Protein AF-A0A918ZI41-F1 (afdb_monomer_lite)

Secondary structure (DSSP, 8-state):
-----------TTT-HHHHHHHHHHHHHHTT--TTS-HHHHHHHHHHTTPPPPSSHHHHHHHHHHHH--EETTSS--HHHHHHHHHHHHHHT--EEEE-TTS-EEEE---PPP---

Structure (mmCIF, N/CA/C/O backbone):
data_AF-A0A918ZI41-F1
#
_entry.id   AF-A0A918ZI41-F1
#
loop_
_atom_site.group_PDB
_atom_site.id
_atom_site.type_symbol
_atom_site.label_atom_id
_atom_site.label_alt_id
_atom_site.label_comp_id
_atom_site.label_asym_id
_atom_site.label_entity_id
_atom_site.label_seq_id
_atom_site.pdbx_PDB_ins_code
_atom_site.Cartn_x
_atom_site.Cartn_y
_atom_site.Cartn_z
_atom_site.occupancy
_atom_site.B_iso_or_equiv
_atom_site.auth_seq_id
_atom_site.auth_comp_id
_atom_site.auth_asym_id
_atom_site.auth_atom_id
_atom_site.pdbx_PDB_model_num
ATOM 1 N N . MET A 1 1 ? -18.044 -27.556 15.383 1.00 38.78 1 MET A N 1
ATOM 2 C CA . MET A 1 1 ? -18.059 -26.187 15.931 1.00 38.78 1 MET A CA 1
ATOM 3 C C . MET A 1 1 ? -17.266 -25.381 14.933 1.00 38.78 1 MET A C 1
ATOM 5 O O . MET A 1 1 ? -16.044 -25.384 14.986 1.00 38.78 1 MET A O 1
ATOM 9 N N . ASP A 1 2 ? -17.962 -24.876 13.923 1.00 38.66 2 ASP A N 1
ATOM 10 C CA . ASP A 1 2 ? -17.358 -24.083 12.863 1.00 38.66 2 ASP A CA 1
ATOM 11 C C . ASP A 1 2 ? -16.976 -22.738 13.470 1.00 38.66 2 ASP A C 1
ATOM 13 O O . ASP A 1 2 ? -17.831 -21.986 13.939 1.00 38.66 2 ASP A O 1
ATOM 17 N N . VAL A 1 3 ? -15.673 -22.490 13.566 1.00 44.72 3 VAL A N 1
ATOM 18 C CA . VAL A 1 3 ? -15.158 -21.165 13.888 1.00 44.72 3 VAL A CA 1
ATOM 19 C C . VAL A 1 3 ? -15.372 -20.362 12.616 1.00 44.72 3 VAL A C 1
ATOM 21 O O . VAL A 1 3 ? -14.567 -20.433 11.692 1.00 44.72 3 VAL A O 1
ATOM 24 N N . GLU A 1 4 ? -16.518 -19.690 12.522 1.00 41.25 4 GLU A N 1
ATOM 25 C CA . GLU A 1 4 ? -16.710 -18.650 11.522 1.00 41.25 4 GLU A CA 1
ATOM 26 C C . GLU A 1 4 ? -15.571 -17.648 11.715 1.00 41.25 4 GLU A C 1
ATOM 28 O O . GLU A 1 4 ? -15.480 -16.975 12.745 1.00 41.25 4 GLU A O 1
ATOM 33 N N . ASP A 1 5 ? -14.658 -17.627 10.747 1.00 39.75 5 ASP A N 1
ATOM 34 C CA . ASP A 1 5 ? -13.550 -16.689 10.654 1.00 39.75 5 ASP A CA 1
ATOM 35 C C . ASP A 1 5 ? -14.163 -15.302 10.428 1.00 39.75 5 ASP A C 1
ATOM 37 O O . ASP A 1 5 ? -14.397 -14.860 9.301 1.00 39.75 5 ASP A O 1
ATOM 41 N N . LEU A 1 6 ? -14.589 -14.664 11.524 1.00 39.12 6 LEU A N 1
ATOM 42 C CA . LEU A 1 6 ? -15.144 -13.320 11.492 1.00 39.12 6 LEU A CA 1
ATOM 43 C C . LEU A 1 6 ? -14.100 -12.431 10.811 1.00 39.12 6 LEU A C 1
ATOM 45 O O . LEU A 1 6 ? -12.954 -12.421 11.267 1.00 39.12 6 LEU A O 1
ATOM 49 N N . PRO A 1 7 ? -14.462 -11.668 9.761 1.00 47.78 7 PRO A N 1
ATOM 50 C CA . PRO A 1 7 ? -13.500 -10.865 9.026 1.00 47.78 7 PRO A CA 1
ATOM 51 C C . PRO A 1 7 ? -12.787 -9.951 10.016 1.00 47.78 7 PRO A C 1
ATOM 53 O O . PRO A 1 7 ? -13.409 -9.079 10.635 1.00 47.78 7 PRO A O 1
ATOM 56 N N . VAL A 1 8 ? -11.489 -10.205 10.211 1.00 53.78 8 VAL A N 1
ATOM 57 C CA . VAL A 1 8 ? -10.637 -9.443 11.120 1.00 53.78 8 VAL A CA 1
ATOM 58 C C . VAL A 1 8 ? -10.830 -7.976 10.771 1.00 53.78 8 VAL A C 1
ATOM 60 O O . VAL A 1 8 ? -10.484 -7.543 9.674 1.00 53.78 8 VAL A O 1
ATOM 63 N N . LYS A 1 9 ? -11.430 -7.201 11.681 1.00 64.81 9 LYS A N 1
ATOM 64 C CA . LYS A 1 9 ? -11.612 -5.763 11.477 1.00 64.81 9 LYS A CA 1
ATOM 65 C C . LYS A 1 9 ? -10.232 -5.121 11.429 1.00 64.81 9 LYS A C 1
ATOM 67 O O . LYS A 1 9 ? -9.616 -4.865 12.463 1.00 64.81 9 LYS A O 1
ATOM 72 N N . ILE A 1 10 ? -9.742 -4.890 10.216 1.00 75.50 10 ILE A N 1
ATOM 73 C CA . ILE A 1 10 ? -8.450 -4.265 9.983 1.00 75.50 10 ILE A CA 1
ATOM 74 C C . ILE A 1 10 ? -8.551 -2.811 10.460 1.00 75.50 10 ILE A C 1
ATOM 76 O O . ILE A 1 10 ? -9.392 -2.040 10.002 1.00 75.50 10 ILE A O 1
ATOM 80 N N . SER A 1 11 ? -7.726 -2.463 11.444 1.00 79.50 11 SER A N 1
ATOM 81 C CA . SER A 1 11 ? -7.733 -1.168 12.127 1.00 79.50 11 SER A CA 1
ATOM 82 C C . SER A 1 11 ? -6.396 -0.478 11.906 1.00 79.50 11 SER A C 1
A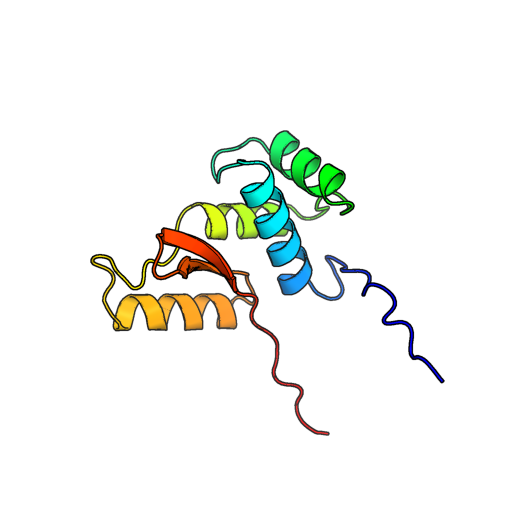TOM 84 O O . SER A 1 11 ? -5.354 -1.063 12.197 1.00 79.50 11 SER A O 1
ATOM 86 N N . GLU A 1 12 ? -6.437 0.779 11.462 1.00 84.81 12 GLU A N 1
ATOM 87 C CA . GLU A 1 12 ? -5.259 1.628 11.243 1.00 84.81 12 GLU A CA 1
ATOM 88 C C . GLU A 1 12 ? -4.367 1.737 12.490 1.00 84.81 12 GLU A C 1
ATOM 90 O O . GLU A 1 12 ? -3.146 1.737 12.381 1.00 84.81 12 GLU A O 1
ATOM 95 N N . ARG A 1 13 ? -4.959 1.770 13.693 1.00 83.38 13 ARG A N 1
ATOM 96 C CA . ARG A 1 13 ? -4.203 1.876 14.954 1.00 83.38 13 ARG A CA 1
ATOM 97 C C . ARG A 1 13 ? -3.684 0.541 15.466 1.00 83.38 13 ARG A C 1
ATOM 99 O O . ARG A 1 13 ? -2.602 0.486 16.034 1.00 83.38 13 ARG A O 1
ATOM 106 N N . SER A 1 14 ? -4.484 -0.513 15.330 1.00 80.81 14 SER A N 1
ATOM 107 C CA . SER A 1 14 ? -4.166 -1.817 15.924 1.00 80.81 14 SER A CA 1
ATOM 108 C C . SER A 1 14 ? -3.247 -2.641 15.028 1.00 80.81 14 SER A C 1
ATOM 110 O O . SER A 1 14 ? -2.452 -3.421 15.531 1.00 80.81 14 SER A O 1
ATOM 112 N N . ASN A 1 15 ? -3.364 -2.476 13.708 1.00 82.31 15 ASN A N 1
ATOM 113 C CA . ASN A 1 15 ? -2.617 -3.229 12.707 1.00 82.31 15 ASN A CA 1
ATOM 114 C C . ASN A 1 15 ? -2.271 -2.324 11.504 1.00 82.31 15 ASN A C 1
ATOM 116 O O . ASN A 1 15 ? -2.805 -2.543 10.411 1.00 82.31 15 ASN A O 1
ATOM 120 N N . PRO A 1 16 ? -1.399 -1.309 11.676 1.00 87.88 16 PRO A N 1
ATOM 121 C CA . PRO A 1 16 ? -1.130 -0.297 10.651 1.00 87.88 16 PRO A CA 1
ATOM 122 C C . PRO A 1 16 ? -0.644 -0.901 9.329 1.00 87.88 16 PRO A C 1
ATOM 124 O O . PRO A 1 16 ? -1.212 -0.590 8.290 1.00 87.88 16 PRO A O 1
ATOM 127 N N . ALA A 1 17 ? 0.307 -1.840 9.362 1.00 89.25 17 ALA A N 1
ATOM 128 C CA . ALA A 1 17 ? 0.837 -2.483 8.155 1.00 89.25 17 ALA A CA 1
ATOM 129 C C . ALA A 1 17 ? -0.242 -3.254 7.369 1.00 89.25 17 ALA A C 1
ATOM 131 O O . ALA A 1 17 ? -0.335 -3.139 6.149 1.00 89.25 17 ALA A O 1
ATOM 132 N N . ARG A 1 18 ? -1.105 -4.012 8.066 1.00 90.75 18 ARG A N 1
ATOM 133 C CA . ARG A 1 18 ? -2.229 -4.738 7.438 1.00 90.75 18 ARG A CA 1
ATOM 134 C C . ARG A 1 18 ? -3.263 -3.782 6.861 1.00 90.75 18 ARG A C 1
ATOM 136 O O . ARG A 1 18 ? -3.778 -4.031 5.777 1.00 90.75 18 ARG A O 1
ATOM 143 N N . TYR A 1 19 ? -3.558 -2.700 7.575 1.00 92.94 19 TYR A N 1
ATOM 144 C CA . TYR A 1 19 ? -4.469 -1.666 7.097 1.00 92.94 19 TYR A CA 1
ATOM 145 C C . TYR A 1 19 ? -3.931 -0.979 5.842 1.00 92.94 19 TYR A C 1
ATOM 147 O O . TYR A 1 19 ? -4.634 -0.907 4.838 1.00 92.94 19 TYR A O 1
ATOM 155 N N . GLN A 1 20 ? -2.666 -0.567 5.857 1.00 94.75 20 GLN A N 1
ATOM 156 C CA . GLN A 1 20 ? -1.993 0.023 4.703 1.00 94.75 20 GLN A CA 1
ATOM 157 C C . GLN A 1 20 ? -1.945 -0.953 3.519 1.00 94.75 20 GLN A C 1
ATOM 159 O O . GLN A 1 20 ? -2.281 -0.564 2.408 1.00 94.75 20 GLN A O 1
ATOM 164 N N . GLY A 1 21 ? -1.632 -2.234 3.735 1.00 94.50 21 GLY A N 1
ATOM 165 C CA . GLY A 1 21 ? -1.665 -3.243 2.668 1.00 94.50 21 GLY A CA 1
ATOM 166 C C . GLY A 1 21 ? -3.058 -3.454 2.062 1.00 94.50 21 GLY A C 1
ATOM 167 O O . GLY A 1 21 ? -3.192 -3.621 0.848 1.00 94.50 21 GLY A O 1
ATOM 168 N N . ALA A 1 22 ? -4.113 -3.388 2.880 1.00 95.06 22 ALA A N 1
ATOM 169 C CA . ALA A 1 22 ? -5.489 -3.432 2.392 1.00 95.06 22 ALA A CA 1
ATOM 170 C C . ALA A 1 22 ? -5.835 -2.189 1.550 1.00 95.06 22 ALA A C 1
ATOM 172 O O . ALA A 1 22 ? -6.480 -2.320 0.511 1.00 95.06 22 ALA A O 1
ATOM 173 N N . LEU A 1 23 ? -5.353 -1.003 1.942 1.00 95.94 23 LEU A N 1
ATOM 174 C CA . LEU A 1 23 ? -5.493 0.225 1.152 1.00 95.94 23 LEU A CA 1
ATOM 175 C C . LEU A 1 23 ? -4.745 0.146 -0.186 1.00 95.94 23 LEU A C 1
ATOM 177 O O . LEU A 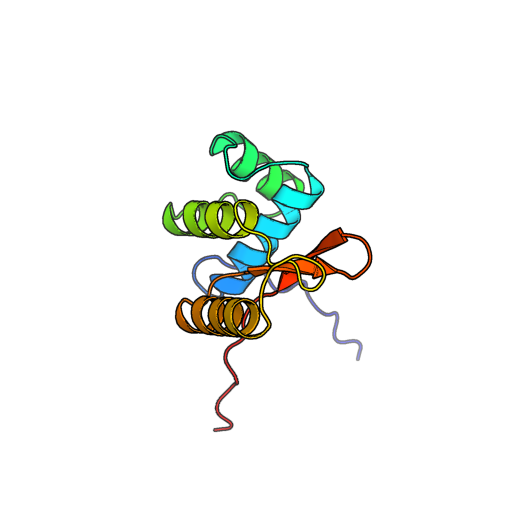1 23 ? -5.324 0.489 -1.212 1.00 95.94 23 LEU A O 1
ATOM 181 N N . VAL A 1 24 ? -3.505 -0.355 -0.199 1.00 96.81 24 VAL A N 1
ATOM 182 C CA . VAL A 1 24 ? -2.741 -0.589 -1.441 1.00 96.81 24 VAL A CA 1
ATOM 183 C C . VAL A 1 24 ? -3.507 -1.543 -2.360 1.00 96.81 24 VAL A C 1
ATOM 185 O O . VAL A 1 24 ? -3.684 -1.263 -3.542 1.00 96.81 24 VAL A O 1
ATOM 188 N N . SER A 1 25 ? -4.034 -2.641 -1.812 1.00 96.19 25 SER A N 1
ATOM 189 C CA . SER A 1 25 ? -4.823 -3.615 -2.580 1.00 96.19 25 SER A CA 1
ATOM 190 C C . SER A 1 25 ? -6.087 -2.988 -3.180 1.00 96.19 25 SER A C 1
ATOM 192 O O . SER A 1 25 ? -6.426 -3.257 -4.335 1.00 96.19 25 SER A O 1
ATOM 194 N N . ALA A 1 26 ? -6.774 -2.131 -2.418 1.00 96.38 26 ALA A N 1
ATOM 195 C CA . ALA A 1 26 ? -7.955 -1.404 -2.876 1.00 96.38 26 ALA A CA 1
ATOM 196 C C . ALA A 1 26 ? -7.622 -0.401 -3.994 1.00 96.38 26 ALA A C 1
ATOM 198 O O . ALA A 1 26 ? -8.343 -0.340 -4.993 1.00 96.38 26 ALA A O 1
ATOM 199 N N . ALA A 1 27 ? -6.520 0.342 -3.849 1.00 96.56 27 ALA A N 1
ATOM 200 C CA . ALA A 1 27 ? -6.039 1.288 -4.851 1.00 96.56 27 ALA A CA 1
ATOM 201 C C . ALA A 1 27 ? -5.694 0.577 -6.168 1.00 96.56 27 ALA A C 1
ATOM 203 O O . ALA A 1 27 ? -6.253 0.922 -7.208 1.00 96.56 27 ALA A O 1
ATOM 204 N N . LEU A 1 28 ? -4.888 -0.492 -6.110 1.00 95.31 28 LEU A N 1
ATOM 205 C CA . LEU A 1 28 ? -4.532 -1.307 -7.278 1.00 95.31 28 LEU A CA 1
ATOM 206 C C . LEU A 1 28 ? -5.768 -1.883 -7.979 1.00 95.31 28 LEU A C 1
ATOM 208 O O . LEU A 1 28 ? -5.882 -1.805 -9.200 1.00 95.31 28 LEU A O 1
ATOM 212 N N . SER A 1 29 ? -6.724 -2.414 -7.211 1.00 94.31 29 SER A N 1
ATOM 213 C CA . SER A 1 29 ? -7.967 -2.979 -7.760 1.00 94.31 29 SER A CA 1
ATOM 214 C C . SER A 1 29 ? -8.852 -1.929 -8.438 1.00 94.31 29 SER A C 1
ATOM 216 O O . SER A 1 29 ? -9.644 -2.267 -9.315 1.00 94.31 29 SER A O 1
ATOM 218 N N . SER A 1 30 ? -8.714 -0.663 -8.040 1.00 94.06 30 SER A N 1
ATOM 219 C CA . SER A 1 30 ? -9.465 0.472 -8.585 1.00 94.06 30 SER A CA 1
ATOM 220 C C . SER A 1 30 ? -8.692 1.236 -9.669 1.00 94.06 30 SER A C 1
ATOM 222 O O . SER A 1 30 ? -9.204 2.223 -10.190 1.00 94.06 30 SER A O 1
ATOM 224 N N . GLY A 1 31 ? -7.470 0.807 -10.010 1.00 94.19 31 GLY A N 1
ATOM 225 C CA . GLY A 1 31 ? -6.602 1.497 -10.969 1.00 94.19 31 GLY A CA 1
ATOM 226 C C . GLY A 1 31 ? -6.053 2.840 -10.471 1.00 94.19 31 GLY A C 1
ATOM 227 O O . GLY A 1 31 ? -5.680 3.680 -11.285 1.00 94.19 31 GLY A O 1
ATOM 228 N N . VAL A 1 32 ? -6.025 3.060 -9.155 1.00 94.94 32 VAL A N 1
ATOM 229 C CA . VAL A 1 32 ? -5.532 4.298 -8.536 1.00 94.94 32 VAL A CA 1
ATOM 230 C C . VAL A 1 32 ? -4.014 4.219 -8.361 1.00 94.94 32 VAL A C 1
ATOM 232 O O . VAL A 1 32 ? -3.508 3.300 -7.716 1.00 94.94 32 VAL A O 1
ATOM 235 N N . GLY A 1 33 ? -3.300 5.183 -8.950 1.00 92.88 33 GLY A N 1
ATOM 236 C CA . GLY A 1 33 ? -1.839 5.301 -8.902 1.00 92.88 33 GLY A CA 1
ATOM 237 C C . GLY A 1 33 ? -1.306 6.078 -7.692 1.00 92.88 33 GLY A C 1
ATOM 238 O O . GLY A 1 33 ? -2.064 6.582 -6.863 1.00 92.88 33 GLY A O 1
ATOM 239 N N . HIS A 1 34 ? 0.022 6.182 -7.592 1.00 93.62 34 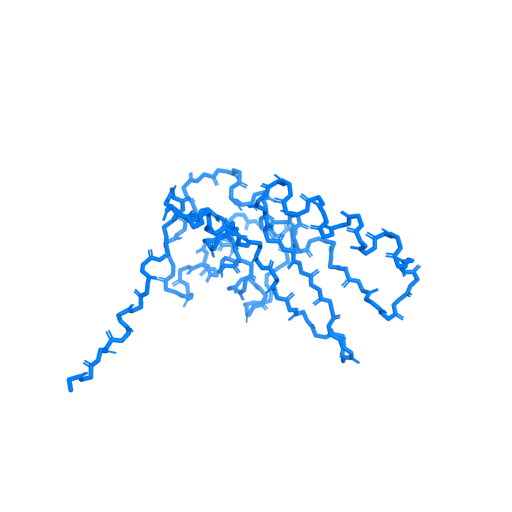HIS A N 1
ATOM 240 C CA . HIS A 1 34 ? 0.721 6.862 -6.491 1.00 93.62 34 HIS A CA 1
ATOM 241 C C . HIS A 1 34 ? 0.542 8.392 -6.493 1.00 93.62 34 HIS A C 1
ATOM 243 O O . HIS A 1 34 ? 0.549 9.023 -5.437 1.00 93.62 34 HIS A O 1
ATOM 249 N N . ASP A 1 35 ? 0.353 8.987 -7.668 1.00 95.25 35 ASP A N 1
ATOM 250 C CA . ASP A 1 35 ? 0.159 10.420 -7.903 1.00 95.25 35 ASP A CA 1
ATOM 251 C C . ASP A 1 35 ? -1.302 10.869 -7.737 1.00 95.25 35 ASP A C 1
ATOM 253 O O . ASP A 1 35 ? -1.613 12.060 -7.819 1.00 95.25 35 ASP A O 1
ATOM 257 N N . ALA A 1 36 ? -2.204 9.924 -7.462 1.00 93.62 36 ALA A N 1
ATOM 258 C CA . ALA A 1 36 ? -3.616 10.203 -7.297 1.00 93.62 36 ALA A CA 1
ATOM 259 C C . ALA A 1 36 ? -3.892 11.131 -6.093 1.00 93.62 36 ALA A C 1
ATOM 261 O O . ALA A 1 36 ? -3.228 11.043 -5.045 1.00 93.62 36 ALA A O 1
ATOM 262 N N . PRO A 1 37 ? -4.904 12.010 -6.198 1.00 95.56 37 PRO A N 1
ATOM 263 C CA . PRO A 1 37 ? -5.339 12.841 -5.085 1.00 95.56 37 PRO A CA 1
ATOM 264 C C . PRO A 1 37 ? -5.865 11.985 -3.924 1.00 95.56 37 PRO A C 1
ATOM 266 O O . PRO A 1 37 ? -6.378 10.884 -4.116 1.00 95.56 37 PRO A O 1
ATOM 269 N N . ASP A 1 38 ? -5.799 12.520 -2.699 1.00 95.81 38 ASP A N 1
ATOM 270 C CA . ASP A 1 38 ? -6.276 11.820 -1.491 1.00 95.81 38 ASP A CA 1
ATOM 271 C C . ASP A 1 38 ? -7.734 11.341 -1.617 1.00 95.81 38 ASP A C 1
ATOM 273 O O . ASP A 1 38 ? -8.077 10.279 -1.106 1.00 95.81 38 ASP A O 1
ATOM 277 N N . ALA A 1 39 ? -8.577 12.094 -2.332 1.00 96.50 39 ALA A N 1
ATOM 278 C CA . ALA A 1 39 ? -9.976 11.744 -2.557 1.00 96.50 39 ALA A CA 1
ATOM 279 C C . ALA A 1 39 ? -10.147 10.414 -3.312 1.00 96.50 39 ALA A C 1
ATOM 281 O O . ALA A 1 39 ? -11.054 9.649 -2.986 1.00 96.50 39 ALA A O 1
ATOM 282 N N . ASP A 1 40 ? -9.266 10.108 -4.267 1.00 96.88 40 ASP A N 1
ATOM 283 C CA . ASP A 1 40 ? -9.343 8.872 -5.052 1.00 96.88 40 ASP A CA 1
ATOM 284 C C . ASP A 1 40 ? -8.877 7.669 -4.224 1.00 96.88 40 ASP A C 1
ATOM 286 O O . ASP A 1 40 ? -9.496 6.604 -4.264 1.00 96.88 40 ASP A O 1
ATOM 290 N N . LEU A 1 41 ? -7.844 7.856 -3.395 1.00 94.56 41 LEU A N 1
ATOM 291 C CA . LEU A 1 41 ? -7.402 6.849 -2.425 1.00 94.56 41 LEU A CA 1
ATOM 292 C C . LEU A 1 41 ? -8.498 6.553 -1.387 1.00 94.56 41 LEU A C 1
ATOM 294 O O . LEU A 1 41 ? -8.774 5.390 -1.080 1.00 94.56 41 LEU A O 1
ATOM 298 N N . ASP A 1 42 ? -9.164 7.591 -0.880 1.00 96.50 42 ASP A N 1
ATOM 299 C CA . ASP A 1 42 ? -10.257 7.467 0.088 1.00 96.50 42 ASP A CA 1
ATOM 300 C C . ASP A 1 42 ? -11.500 6.802 -0.537 1.00 96.50 42 ASP A C 1
ATOM 302 O O . ASP A 1 42 ? -12.174 5.984 0.106 1.00 96.50 42 ASP A O 1
ATOM 306 N N . GLN A 1 43 ? -11.789 7.101 -1.806 1.00 97.25 43 GLN A N 1
ATOM 307 C CA . GLN A 1 43 ? -12.867 6.466 -2.561 1.00 97.25 43 GLN A CA 1
ATOM 308 C C . GLN A 1 43 ? -12.571 4.987 -2.842 1.00 97.25 43 GLN A C 1
ATOM 310 O O . GLN A 1 43 ? -13.462 4.147 -2.670 1.00 97.25 43 GLN A O 1
ATOM 315 N N . ALA A 1 44 ? -11.338 4.639 -3.219 1.00 96.31 44 ALA A N 1
ATOM 316 C CA . ALA A 1 44 ? -10.915 3.250 -3.395 1.00 96.31 44 ALA A CA 1
ATOM 317 C C . ALA A 1 44 ? -11.050 2.459 -2.084 1.00 96.31 44 ALA A C 1
ATOM 319 O O . ALA A 1 44 ? -11.635 1.373 -2.071 1.00 96.31 44 ALA A O 1
ATOM 320 N N . ALA A 1 45 ? -10.608 3.039 -0.961 1.00 94.25 45 ALA A N 1
ATOM 321 C CA . ALA A 1 45 ? -10.767 2.446 0.365 1.00 94.25 45 ALA A CA 1
ATOM 322 C C . ALA A 1 45 ? -12.242 2.173 0.696 1.00 94.25 45 ALA A C 1
ATOM 324 O O . ALA A 1 45 ? -12.604 1.055 1.067 1.00 94.25 45 ALA A O 1
ATOM 325 N N . THR A 1 46 ? -13.104 3.174 0.499 1.00 95.94 46 THR A N 1
ATOM 326 C CA . THR A 1 46 ? -14.545 3.067 0.770 1.00 95.94 46 THR A CA 1
ATOM 327 C C . THR A 1 46 ? -15.207 2.001 -0.104 1.00 95.94 46 THR A C 1
ATOM 329 O O . THR A 1 46 ? -16.006 1.206 0.388 1.00 95.94 46 THR A O 1
ATOM 332 N N . THR A 1 47 ? -14.842 1.939 -1.386 1.00 94.75 47 THR A N 1
ATOM 333 C CA . THR A 1 47 ? -15.360 0.943 -2.341 1.00 94.75 47 THR A CA 1
ATOM 334 C C . THR A 1 47 ? -14.969 -0.481 -1.938 1.00 94.75 47 THR A C 1
ATOM 336 O O . THR A 1 47 ? -15.769 -1.403 -2.076 1.00 94.75 47 THR A O 1
ATOM 339 N N . ALA A 1 48 ? -13.780 -0.653 -1.356 1.00 91.25 48 ALA A N 1
ATOM 340 C CA . ALA A 1 48 ? -13.316 -1.918 -0.791 1.00 91.25 48 ALA A CA 1
ATOM 341 C C . ALA A 1 48 ? -13.891 -2.233 0.610 1.00 91.25 48 ALA A C 1
ATOM 343 O O . ALA A 1 48 ? -13.493 -3.215 1.235 1.00 91.25 48 ALA A O 1
ATOM 344 N N . GLY A 1 49 ? -14.812 -1.412 1.131 1.00 92.44 49 GLY A N 1
ATOM 345 C CA . GLY A 1 49 ? -15.422 -1.602 2.451 1.00 92.44 49 GLY A CA 1
ATOM 346 C C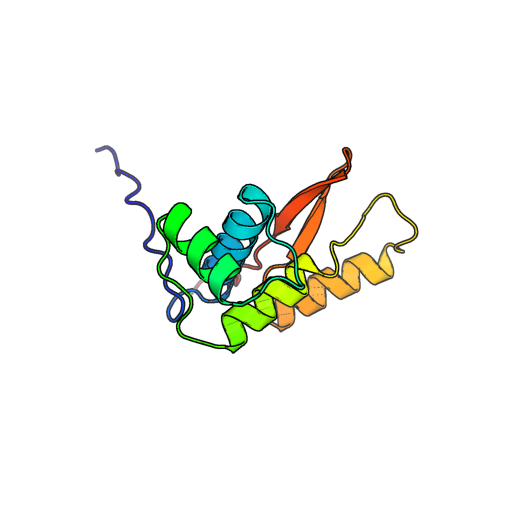 . GLY A 1 49 ? -14.526 -1.200 3.628 1.00 92.44 49 GLY A C 1
ATOM 347 O O . GLY A 1 49 ? -14.838 -1.516 4.779 1.00 92.44 49 GLY A O 1
ATOM 348 N N . LEU A 1 50 ? -13.422 -0.498 3.366 1.00 92.19 50 LEU A N 1
ATOM 349 C CA . LEU A 1 50 ? -12.551 0.075 4.387 1.00 92.19 50 LEU A CA 1
ATOM 350 C C . LEU A 1 50 ? -13.029 1.481 4.755 1.00 92.19 50 LEU A C 1
ATOM 352 O O . LEU A 1 50 ? -13.685 2.177 3.983 1.00 92.19 50 LEU A O 1
ATOM 356 N N . ARG A 1 51 ? -12.662 1.936 5.952 1.00 93.38 51 ARG A N 1
ATOM 357 C CA . ARG A 1 51 ? -12.760 3.365 6.270 1.00 93.38 51 ARG A CA 1
ATOM 358 C C . ARG A 1 51 ? -11.609 4.100 5.586 1.00 93.38 51 ARG A C 1
ATOM 360 O O . ARG A 1 51 ? -10.516 3.532 5.567 1.00 93.38 51 ARG A O 1
ATOM 367 N N . PRO A 1 52 ? -11.811 5.336 5.105 1.00 93.62 52 PRO A N 1
ATOM 368 C CA . PRO A 1 52 ? -10.711 6.190 4.683 1.00 93.62 52 PRO A CA 1
ATOM 369 C C . PRO A 1 52 ? -9.658 6.358 5.792 1.00 93.62 52 PRO A C 1
ATOM 371 O O . PRO A 1 52 ? -10.036 6.430 6.970 1.00 93.62 52 PRO A O 1
ATOM 374 N N . PRO A 1 53 ? -8.361 6.422 5.446 1.00 91.56 53 PRO A N 1
ATOM 375 C CA . PRO A 1 53 ? -7.285 6.609 6.415 1.00 91.56 53 PRO A CA 1
ATOM 376 C C . PRO A 1 53 ? -7.452 7.914 7.194 1.00 91.56 53 PRO A C 1
ATOM 378 O O . PRO A 1 53 ? -7.663 8.988 6.624 1.00 91.56 53 PRO A O 1
ATOM 381 N N . ALA A 1 54 ? -7.327 7.848 8.518 1.00 92.19 54 ALA A N 1
ATOM 382 C CA . ALA A 1 54 ? -7.363 9.040 9.357 1.00 92.19 54 ALA A CA 1
ATOM 383 C C . ALA A 1 54 ? -5.986 9.715 9.436 1.00 92.19 54 ALA A C 1
ATOM 385 O O . ALA A 1 54 ? -5.908 10.920 9.673 1.00 92.19 54 ALA A O 1
ATOM 386 N N . LEU A 1 55 ? -4.900 8.957 9.243 1.00 91.00 55 LEU A N 1
ATOM 387 C CA . LEU A 1 55 ? -3.531 9.455 9.350 1.00 91.00 55 LEU A CA 1
ATOM 388 C C . LEU A 1 55 ? -2.934 9.735 7.966 1.00 91.00 55 LEU A C 1
ATOM 390 O O . LEU A 1 55 ? -2.980 8.892 7.071 1.00 91.00 55 LEU A O 1
ATOM 394 N N . ALA A 1 56 ? -2.292 10.897 7.811 1.00 91.75 56 ALA A N 1
ATOM 395 C CA . ALA A 1 56 ? -1.556 11.244 6.591 1.00 91.75 56 ALA A CA 1
ATOM 396 C C . ALA A 1 56 ? -0.443 10.225 6.280 1.00 91.75 56 ALA A C 1
ATOM 398 O O . ALA A 1 56 ? -0.292 9.813 5.134 1.00 91.75 56 ALA A O 1
ATOM 399 N N . ALA A 1 57 ? 0.244 9.732 7.317 1.00 90.94 57 ALA A N 1
ATOM 400 C CA . ALA A 1 57 ? 1.292 8.718 7.193 1.00 90.94 57 ALA A CA 1
ATOM 401 C C . ALA A 1 57 ? 0.808 7.412 6.533 1.00 90.94 57 ALA A C 1
ATOM 403 O O . ALA A 1 57 ? 1.582 6.742 5.857 1.00 90.94 57 ALA A O 1
ATOM 404 N N . SER A 1 58 ? -0.469 7.043 6.695 1.00 92.56 58 SER A N 1
ATOM 405 C CA . SER A 1 58 ? -1.030 5.864 6.025 1.00 92.56 58 SER A CA 1
ATOM 406 C C . SER A 1 58 ? -1.188 6.093 4.526 1.00 92.56 58 SER A C 1
ATOM 408 O O . SER A 1 58 ? -0.873 5.198 3.748 1.00 92.56 58 SER A O 1
ATOM 410 N N . ARG A 1 59 ? -1.626 7.290 4.108 1.00 93.88 59 ARG A N 1
ATOM 411 C CA . ARG A 1 59 ? -1.703 7.649 2.682 1.00 93.88 59 ARG A CA 1
ATOM 412 C C . ARG A 1 59 ? -0.315 7.700 2.057 1.00 93.88 59 ARG A C 1
ATOM 414 O O . ARG A 1 59 ? -0.122 7.182 0.967 1.00 93.88 59 ARG A O 1
ATOM 421 N N . GLU A 1 60 ? 0.651 8.276 2.764 1.00 93.00 60 GLU A N 1
ATOM 422 C CA . GLU A 1 60 ? 2.044 8.351 2.317 1.00 93.00 60 GLU A CA 1
ATOM 423 C C . GLU A 1 60 ? 2.662 6.956 2.134 1.00 93.00 60 GLU A C 1
ATOM 425 O O . GLU A 1 60 ? 3.238 6.680 1.087 1.00 93.00 60 GLU A O 1
ATOM 430 N N . ALA A 1 61 ? 2.448 6.037 3.083 1.00 91.31 61 ALA A N 1
ATOM 431 C CA . ALA A 1 61 ? 2.894 4.648 2.952 1.00 91.31 61 ALA A CA 1
ATOM 432 C C . ALA A 1 61 ? 2.238 3.921 1.761 1.00 91.31 61 ALA A C 1
ATOM 434 O O . ALA A 1 61 ? 2.896 3.138 1.083 1.00 91.31 61 ALA A O 1
ATOM 435 N N . VAL A 1 62 ? 0.954 4.188 1.488 1.00 93.81 62 VAL A N 1
ATOM 436 C CA . VAL A 1 62 ? 0.256 3.638 0.313 1.00 93.81 62 VAL A CA 1
ATOM 437 C C . VAL A 1 62 ? 0.862 4.179 -0.979 1.00 93.81 62 VAL A C 1
ATOM 439 O O . VAL A 1 62 ? 1.150 3.394 -1.876 1.00 93.81 62 VAL A O 1
ATOM 442 N N . ARG A 1 63 ? 1.100 5.493 -1.070 1.00 95.12 63 ARG A N 1
ATOM 443 C CA . ARG A 1 63 ? 1.728 6.109 -2.248 1.00 95.12 63 ARG A CA 1
ATOM 444 C C . ARG A 1 63 ? 3.114 5.552 -2.511 1.00 95.12 63 ARG A C 1
ATOM 446 O O . ARG A 1 63 ? 3.375 5.131 -3.627 1.00 95.12 63 ARG A O 1
ATOM 453 N N . TYR A 1 64 ? 3.945 5.481 -1.476 1.00 92.06 64 TYR A N 1
ATOM 454 C CA . TYR A 1 64 ? 5.290 4.924 -1.573 1.00 92.06 64 TYR A CA 1
ATOM 455 C C . TYR A 1 64 ? 5.271 3.496 -2.138 1.00 92.06 64 TYR A C 1
ATOM 457 O O . TYR A 1 64 ? 5.996 3.181 -3.076 1.00 92.06 64 TYR A O 1
ATOM 465 N N . ALA A 1 65 ? 4.375 2.646 -1.625 1.00 92.31 65 ALA A N 1
ATOM 466 C CA . ALA A 1 65 ? 4.236 1.275 -2.107 1.00 92.31 65 ALA A CA 1
ATOM 467 C C . ALA A 1 65 ? 3.722 1.189 -3.561 1.00 92.31 65 ALA A C 1
ATOM 469 O O . ALA A 1 65 ? 4.057 0.240 -4.264 1.00 92.31 65 ALA A O 1
ATOM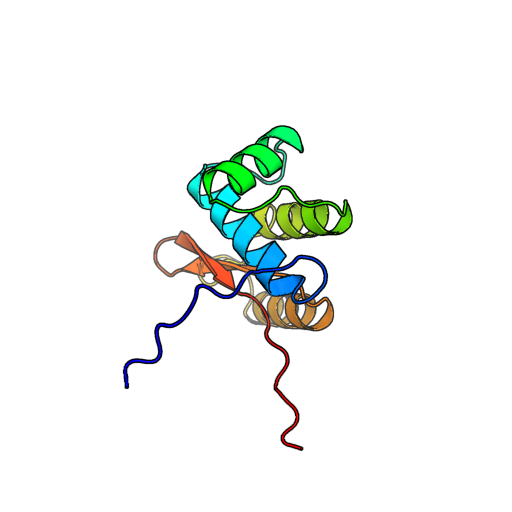 470 N N . LEU A 1 66 ? 2.906 2.148 -4.013 1.00 93.38 66 LEU A N 1
ATOM 471 C CA . LEU A 1 66 ? 2.393 2.215 -5.388 1.00 93.38 66 LEU A CA 1
ATOM 472 C C . LEU A 1 66 ? 3.402 2.808 -6.385 1.00 93.38 66 LEU A C 1
ATOM 474 O O . LEU A 1 66 ? 3.325 2.494 -7.570 1.00 93.38 66 LEU A O 1
ATOM 478 N N . GLU A 1 67 ? 4.288 3.695 -5.932 1.00 92.56 67 GLU A N 1
ATOM 479 C CA . GLU A 1 67 ? 5.257 4.406 -6.775 1.00 92.56 67 GLU A CA 1
ATOM 480 C C . GLU A 1 67 ? 6.361 3.472 -7.273 1.00 92.56 67 GLU A C 1
ATOM 482 O O . GLU A 1 67 ? 6.703 3.493 -8.454 1.00 92.56 67 GLU A O 1
ATOM 487 N N . CYS A 1 68 ? 6.870 2.615 -6.386 1.00 80.50 68 CYS A N 1
ATOM 488 C CA . CYS A 1 68 ? 8.044 1.785 -6.643 1.00 80.50 68 CYS A CA 1
ATOM 489 C C . CYS A 1 68 ? 7.741 0.296 -6.410 1.00 80.50 68 CYS A C 1
ATOM 491 O O . CYS A 1 68 ? 8.146 -0.258 -5.383 1.00 80.50 68 CYS A O 1
ATOM 493 N N . PRO A 1 69 ? 7.019 -0.379 -7.324 1.00 82.81 69 PRO A N 1
ATOM 494 C CA . PRO A 1 69 ? 6.891 -1.826 -7.253 1.00 82.81 69 PRO A CA 1
ATOM 495 C C . PRO A 1 69 ? 8.254 -2.488 -7.507 1.00 82.81 69 PRO A C 1
ATOM 497 O O . PRO A 1 69 ? 8.941 -2.138 -8.462 1.00 82.81 69 PRO A O 1
ATOM 500 N N . VAL A 1 70 ? 8.627 -3.461 -6.673 1.00 84.19 70 VAL A N 1
ATOM 501 C CA . VAL A 1 70 ? 9.862 -4.248 -6.834 1.00 84.19 70 VAL A CA 1
ATOM 502 C C . VAL A 1 70 ? 9.663 -5.283 -7.937 1.00 84.19 70 VAL A C 1
ATOM 504 O O . VAL A 1 70 ? 8.719 -6.081 -7.867 1.00 84.19 70 VAL A O 1
ATOM 507 N N . ASP A 1 71 ? 10.549 -5.303 -8.933 1.00 82.00 71 ASP A N 1
ATOM 508 C CA . ASP A 1 71 ? 10.470 -6.223 -10.067 1.00 82.00 71 ASP A CA 1
ATOM 509 C C . ASP A 1 71 ? 11.591 -7.268 -10.021 1.00 82.00 71 ASP A C 1
ATOM 511 O O . ASP A 1 71 ? 12.744 -7.012 -10.344 1.00 82.00 71 ASP A O 1
ATOM 515 N N . PHE A 1 72 ? 11.230 -8.508 -9.695 1.00 69.75 72 PHE A N 1
ATOM 516 C CA . PHE A 1 72 ? 12.176 -9.625 -9.615 1.00 69.75 72 PHE A CA 1
ATOM 517 C C . PHE A 1 72 ? 12.644 -10.133 -10.990 1.00 69.75 72 PHE A C 1
ATOM 519 O O . PHE A 1 72 ? 13.488 -11.029 -11.052 1.00 69.75 72 PHE A O 1
ATOM 526 N N . MET A 1 73 ? 12.063 -9.627 -12.082 1.00 72.56 73 MET A N 1
ATOM 527 C CA . MET A 1 73 ? 12.385 -10.004 -13.462 1.00 72.56 73 MET A CA 1
ATOM 528 C C . MET A 1 73 ? 13.125 -8.902 -14.231 1.00 72.56 73 MET A C 1
ATOM 530 O O . MET A 1 73 ? 13.552 -9.148 -15.362 1.00 72.56 73 MET A O 1
ATOM 534 N N . GLY A 1 74 ? 13.235 -7.707 -13.650 1.00 70.19 74 GLY A N 1
ATOM 535 C CA . GLY A 1 74 ? 13.832 -6.530 -14.269 1.00 70.19 74 GLY A CA 1
ATOM 536 C C . GLY A 1 74 ? 15.328 -6.386 -13.997 1.00 70.19 74 GLY A C 1
ATOM 537 O O . GLY A 1 74 ? 16.032 -7.346 -13.687 1.00 70.19 74 GLY A O 1
ATOM 538 N N . ASP A 1 75 ? 15.804 -5.148 -14.114 1.00 68.94 75 ASP A N 1
ATOM 539 C CA . ASP A 1 75 ? 17.196 -4.774 -13.841 1.00 68.94 75 ASP A CA 1
ATOM 540 C C . ASP A 1 75 ? 17.514 -4.692 -12.332 1.00 68.94 75 ASP A C 1
ATOM 542 O O . ASP A 1 75 ? 18.668 -4.449 -11.968 1.00 68.94 75 ASP A O 1
ATOM 546 N N . ASP A 1 76 ? 16.521 -4.900 -11.455 1.00 68.94 76 ASP A N 1
ATOM 547 C CA . ASP A 1 76 ? 16.723 -4.911 -10.006 1.00 68.94 76 ASP A CA 1
ATOM 548 C C . ASP A 1 76 ? 17.670 -6.053 -9.629 1.00 68.94 76 ASP A C 1
ATOM 550 O O . ASP A 1 76 ? 17.430 -7.235 -9.907 1.00 68.94 76 ASP A O 1
ATOM 554 N N . SER A 1 77 ? 18.773 -5.718 -8.963 1.00 76.19 77 SER A N 1
ATOM 555 C CA . SER A 1 77 ? 19.672 -6.754 -8.481 1.00 76.19 77 SER A CA 1
ATOM 556 C C . SER A 1 77 ? 19.038 -7.487 -7.297 1.00 76.19 77 SER A C 1
ATOM 558 O O . SER A 1 77 ? 18.265 -6.929 -6.516 1.00 76.19 77 SER A O 1
ATOM 560 N N . ASN A 1 78 ? 19.445 -8.740 -7.073 1.00 78.69 78 ASN A N 1
ATOM 561 C CA . ASN A 1 78 ? 19.045 -9.487 -5.873 1.00 78.69 78 ASN A CA 1
ATOM 562 C C . ASN A 1 78 ? 19.348 -8.726 -4.562 1.00 78.69 78 ASN A C 1
ATOM 564 O O . ASN A 1 78 ? 18.716 -8.998 -3.542 1.00 78.69 78 ASN A O 1
ATOM 568 N N . GLN A 1 79 ? 20.324 -7.809 -4.570 1.00 81.56 79 GLN A N 1
ATOM 569 C CA . GLN A 1 79 ? 20.658 -6.972 -3.416 1.00 81.56 79 GLN A CA 1
ATOM 570 C C . GLN A 1 79 ? 19.630 -5.856 -3.209 1.00 81.56 79 GLN A C 1
ATOM 572 O O . GLN A 1 79 ? 19.209 -5.653 -2.073 1.00 81.56 79 GLN A O 1
ATOM 577 N N . ASP A 1 80 ? 19.180 -5.199 -4.279 1.00 81.75 80 ASP A N 1
ATOM 578 C CA . ASP A 1 80 ? 18.170 -4.131 -4.220 1.00 81.75 80 ASP A CA 1
ATOM 579 C C . ASP A 1 80 ? 16.829 -4.681 -3.729 1.00 81.75 80 ASP A C 1
ATOM 581 O O . ASP A 1 80 ? 16.192 -4.123 -2.836 1.00 81.75 80 ASP A O 1
ATOM 585 N N . ILE A 1 81 ? 16.463 -5.860 -4.231 1.00 80.31 81 ILE A N 1
ATOM 586 C CA . ILE A 1 81 ? 15.281 -6.607 -3.802 1.00 80.31 81 ILE A CA 1
ATOM 587 C C . ILE A 1 81 ? 15.353 -6.941 -2.307 1.00 80.31 81 ILE A C 1
ATOM 589 O O . ILE A 1 81 ? 14.396 -6.717 -1.563 1.00 80.31 81 ILE A O 1
ATOM 593 N N . ALA A 1 82 ? 16.483 -7.491 -1.848 1.00 84.62 82 ALA A N 1
ATOM 594 C CA . ALA A 1 82 ? 16.663 -7.827 -0.439 1.00 84.62 82 ALA A CA 1
ATOM 595 C C . ALA A 1 82 ? 16.577 -6.573 0.440 1.00 84.62 82 ALA A C 1
ATOM 597 O O . ALA A 1 82 ? 15.892 -6.594 1.462 1.00 84.62 82 ALA A O 1
ATOM 598 N N . GLN A 1 83 ? 17.221 -5.483 0.022 1.00 87.69 83 GLN A N 1
ATOM 599 C CA . GLN A 1 83 ? 17.195 -4.206 0.726 1.00 87.69 83 GLN A CA 1
ATOM 600 C C . GLN A 1 83 ? 15.764 -3.665 0.845 1.00 87.69 83 GLN A C 1
ATOM 602 O O . GLN A 1 83 ? 15.325 -3.385 1.957 1.00 87.69 83 GLN A O 1
ATOM 607 N N . ALA A 1 84 ? 14.993 -3.643 -0.248 1.00 86.19 84 ALA A N 1
ATOM 608 C CA . ALA A 1 84 ? 13.597 -3.202 -0.240 1.00 86.19 84 ALA A CA 1
ATOM 609 C C . ALA A 1 84 ? 12.721 -4.025 0.723 1.00 86.19 84 ALA A C 1
ATOM 611 O O . ALA A 1 84 ? 11.887 -3.475 1.446 1.00 86.19 84 ALA A O 1
ATOM 612 N N . VAL A 1 85 ? 12.932 -5.345 0.787 1.00 86.31 85 VAL A N 1
ATOM 613 C CA . VAL A 1 85 ? 12.228 -6.220 1.738 1.00 86.31 85 VAL A CA 1
ATOM 614 C C . VAL A 1 85 ? 12.616 -5.903 3.186 1.00 86.31 85 VAL A C 1
ATOM 616 O O . VAL A 1 85 ? 11.735 -5.822 4.048 1.00 86.31 85 VAL A O 1
ATOM 619 N N . PHE A 1 86 ? 13.908 -5.720 3.476 1.00 88.50 86 PHE A N 1
ATOM 620 C CA . PHE A 1 86 ? 14.374 -5.385 4.825 1.00 88.50 86 PHE A CA 1
ATOM 621 C C . PHE A 1 86 ? 13.909 -3.996 5.273 1.00 88.50 86 PHE A C 1
ATOM 623 O O . PHE A 1 86 ? 13.490 -3.851 6.423 1.00 88.50 86 PHE A O 1
ATOM 630 N N . ASP A 1 87 ? 13.907 -3.009 4.380 1.00 88.31 87 ASP A N 1
ATOM 631 C CA . ASP A 1 87 ? 13.425 -1.657 4.667 1.00 88.31 87 ASP A CA 1
ATOM 632 C C . ASP A 1 87 ? 11.918 -1.661 4.936 1.00 88.31 87 ASP A C 1
ATOM 634 O O . ASP A 1 87 ? 11.477 -1.170 5.977 1.00 88.31 87 ASP A O 1
ATOM 638 N N . ALA A 1 88 ? 11.125 -2.332 4.091 1.00 87.38 88 ALA A N 1
ATOM 639 C CA . ALA A 1 88 ? 9.689 -2.493 4.318 1.00 87.38 88 ALA A CA 1
ATOM 640 C C . ALA A 1 88 ? 9.388 -3.178 5.665 1.00 87.38 88 ALA A C 1
ATOM 642 O O . ALA A 1 88 ? 8.486 -2.758 6.398 1.00 87.38 88 ALA A O 1
ATOM 643 N N . ALA A 1 89 ? 10.166 -4.204 6.030 1.00 87.19 89 ALA A N 1
ATOM 644 C CA . ALA A 1 89 ? 10.038 -4.887 7.315 1.00 87.19 89 ALA A CA 1
ATOM 645 C C . ALA A 1 89 ? 10.415 -3.985 8.504 1.00 87.19 89 ALA A C 1
ATOM 647 O O . ALA A 1 89 ? 9.677 -3.943 9.493 1.00 87.19 89 ALA A O 1
ATOM 648 N N . SER A 1 90 ? 11.524 -3.247 8.401 1.00 87.25 90 SER A N 1
ATOM 649 C CA . SER A 1 90 ? 12.009 -2.308 9.422 1.00 87.25 90 SER A CA 1
ATOM 650 C C . SER A 1 90 ? 11.002 -1.184 9.676 1.00 87.25 90 SER A C 1
ATOM 652 O O . SER A 1 90 ? 10.646 -0.891 10.820 1.00 87.25 90 SER A O 1
ATOM 654 N N . GLU A 1 91 ? 10.453 -0.616 8.602 1.00 86.94 91 GLU A N 1
ATOM 655 C CA . GLU A 1 91 ? 9.471 0.467 8.658 1.00 86.94 91 GLU A CA 1
ATOM 656 C C . GLU A 1 91 ? 8.041 -0.015 8.940 1.00 86.94 91 GLU A C 1
ATOM 658 O O . GLU A 1 91 ? 7.145 0.800 9.171 1.00 86.94 91 GLU A O 1
ATOM 663 N N . ARG A 1 92 ? 7.814 -1.336 8.959 1.00 87.00 92 ARG A N 1
ATOM 664 C CA . ARG A 1 92 ? 6.493 -1.972 9.110 1.00 87.00 92 ARG A CA 1
ATOM 665 C C . ARG A 1 92 ? 5.480 -1.458 8.082 1.00 87.00 92 ARG A C 1
ATOM 667 O O . ARG A 1 92 ? 4.330 -1.176 8.428 1.00 87.00 92 ARG A O 1
ATOM 674 N N . ARG A 1 93 ? 5.904 -1.341 6.825 1.00 89.38 93 ARG A N 1
ATOM 675 C CA . ARG A 1 93 ? 5.092 -0.842 5.705 1.00 89.38 93 ARG A CA 1
ATOM 676 C C . ARG A 1 93 ? 4.838 -1.939 4.672 1.00 89.38 93 ARG A C 1
ATOM 678 O O . ARG A 1 93 ? 5.626 -2.878 4.577 1.00 89.38 93 ARG A O 1
ATOM 685 N N . PRO A 1 94 ? 3.728 -1.867 3.918 1.00 92.56 94 PRO A N 1
ATOM 686 C CA . PRO A 1 94 ? 3.505 -2.772 2.801 1.00 92.56 94 PRO A CA 1
ATOM 687 C C . PRO A 1 94 ? 4.507 -2.514 1.669 1.00 92.56 94 PRO A C 1
ATOM 689 O O . PRO A 1 94 ? 4.983 -1.396 1.490 1.00 92.56 94 PRO A O 1
ATOM 692 N N . LEU A 1 95 ? 4.757 -3.553 0.879 1.00 92.69 95 LEU A N 1
ATOM 693 C CA . LEU A 1 95 ? 5.570 -3.530 -0.333 1.00 92.69 95 LEU A CA 1
ATOM 694 C C . LEU A 1 95 ? 4.734 -4.067 -1.500 1.00 92.69 95 LEU A C 1
ATOM 696 O O . LEU A 1 95 ? 3.974 -5.022 -1.316 1.00 92.69 95 LEU A O 1
ATOM 700 N N . VAL A 1 96 ? 4.873 -3.491 -2.693 1.00 93.25 96 VAL A N 1
ATOM 701 C CA . VAL A 1 96 ? 4.314 -4.070 -3.923 1.00 93.25 96 VAL A CA 1
ATOM 702 C C . VAL A 1 96 ? 5.428 -4.765 -4.690 1.00 93.25 96 VAL A C 1
ATOM 704 O O . VAL A 1 96 ? 6.502 -4.210 -4.886 1.00 93.25 96 VAL A O 1
ATOM 707 N N . VAL A 1 97 ? 5.154 -5.989 -5.121 1.00 90.75 97 VAL A N 1
ATOM 708 C CA . VAL A 1 97 ? 6.059 -6.839 -5.890 1.00 90.75 97 V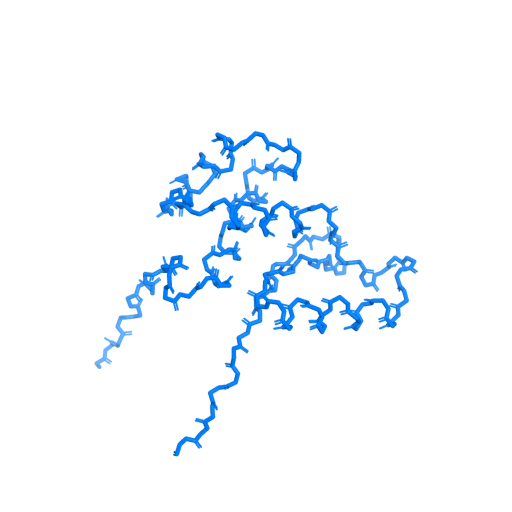AL A CA 1
ATOM 709 C C . VAL A 1 97 ? 5.385 -7.233 -7.193 1.00 90.75 97 VAL A C 1
ATOM 711 O O . VAL A 1 97 ? 4.216 -7.610 -7.177 1.00 90.75 97 VAL A O 1
ATOM 714 N N . LEU A 1 98 ? 6.097 -7.201 -8.315 1.00 89.19 98 LEU A N 1
ATOM 715 C CA . LEU A 1 98 ? 5.594 -7.774 -9.561 1.00 89.19 98 LEU A CA 1
ATOM 716 C C . LEU A 1 98 ? 5.859 -9.286 -9.597 1.00 89.19 98 LEU A C 1
ATOM 718 O O . LEU A 1 98 ? 6.979 -9.748 -9.387 1.00 89.19 98 LEU A O 1
ATOM 722 N N . ASP A 1 99 ? 4.812 -10.080 -9.842 1.00 85.81 99 ASP A N 1
ATOM 723 C CA . ASP A 1 99 ? 4.949 -11.523 -10.053 1.00 85.81 99 ASP A CA 1
ATOM 724 C C . ASP A 1 99 ? 5.597 -11.843 -11.415 1.00 85.81 99 ASP A C 1
ATOM 726 O O . ASP A 1 99 ? 5.801 -10.976 -12.261 1.00 85.81 99 ASP A O 1
ATOM 730 N N . HIS A 1 100 ? 5.855 -13.128 -11.681 1.00 82.56 100 HIS A N 1
ATOM 731 C CA . HIS A 1 100 ? 6.418 -13.608 -12.955 1.00 82.56 100 HIS A CA 1
ATOM 732 C C . HIS A 1 100 ? 5.603 -13.258 -14.220 1.00 82.56 100 HIS A C 1
ATOM 734 O O . HIS A 1 100 ? 6.029 -13.580 -15.327 1.00 82.56 100 HIS A O 1
ATOM 740 N N . ARG A 1 101 ? 4.407 -12.675 -14.078 1.00 87.31 101 ARG A N 1
ATOM 741 C CA . ARG A 1 101 ? 3.543 -12.204 -15.169 1.00 87.31 101 ARG A CA 1
ATOM 742 C C . ARG A 1 101 ? 3.428 -10.676 -15.192 1.00 87.31 101 ARG A C 1
ATOM 744 O O . ARG A 1 101 ? 2.565 -10.165 -15.903 1.00 87.31 101 ARG A O 1
ATOM 751 N N . GLY A 1 102 ? 4.231 -9.964 -14.400 1.00 85.94 102 GLY A N 1
ATOM 752 C CA . GLY A 1 102 ? 4.169 -8.512 -14.246 1.00 85.94 102 GLY A CA 1
ATOM 753 C C . GLY A 1 102 ? 2.949 -8.026 -13.461 1.00 85.94 102 GLY A C 1
ATOM 754 O O . GLY A 1 102 ? 2.567 -6.865 -13.590 1.00 85.94 102 GLY A O 1
ATOM 755 N N . ARG A 1 103 ? 2.275 -8.893 -12.690 1.00 88.56 103 ARG A N 1
ATOM 756 C CA . ARG A 1 103 ? 1.092 -8.495 -11.912 1.00 88.56 103 ARG A CA 1
ATOM 757 C C . ARG A 1 103 ? 1.498 -8.067 -10.504 1.00 88.56 103 ARG A C 1
ATOM 759 O O . ARG A 1 103 ? 2.269 -8.789 -9.874 1.00 88.56 103 ARG A O 1
ATOM 766 N N . PRO A 1 104 ? 0.946 -6.964 -9.977 1.00 91.00 104 PRO A N 1
ATOM 767 C CA . PRO A 1 104 ? 1.281 -6.499 -8.642 1.00 91.00 104 PRO A CA 1
ATOM 768 C C . PRO A 1 104 ? 0.728 -7.443 -7.568 1.00 91.00 104 PRO A C 1
ATOM 770 O O . PRO A 1 104 ? -0.431 -7.860 -7.601 1.00 91.00 104 PRO A O 1
ATOM 773 N N . VAL A 1 105 ? 1.570 -7.747 -6.589 1.00 90.94 105 VAL A N 1
ATOM 774 C CA . VAL A 1 105 ? 1.296 -8.544 -5.397 1.00 90.94 105 VAL A CA 1
ATOM 775 C C . VAL A 1 105 ? 1.665 -7.697 -4.189 1.00 90.94 105 VAL A C 1
ATOM 777 O O . VAL A 1 105 ? 2.777 -7.185 -4.095 1.00 90.94 105 VAL A O 1
ATOM 780 N N . VAL A 1 106 ? 0.732 -7.550 -3.250 1.00 93.75 106 VAL A N 1
ATOM 781 C CA . VAL A 1 106 ? 0.965 -6.785 -2.023 1.00 93.75 106 VAL A CA 1
ATOM 782 C C . VAL A 1 106 ? 1.540 -7.708 -0.954 1.00 93.75 106 VAL A C 1
ATOM 784 O O . VAL A 1 106 ? 0.897 -8.673 -0.541 1.00 93.75 106 VAL A O 1
ATOM 787 N N . MET A 1 107 ? 2.740 -7.394 -0.479 1.00 91.94 107 MET A N 1
ATOM 788 C CA . MET A 1 107 ? 3.381 -8.049 0.654 1.00 91.94 107 MET A CA 1
ATOM 789 C C . MET A 1 107 ? 3.256 -7.164 1.892 1.00 91.94 107 MET A C 1
ATOM 791 O O . MET A 1 107 ? 3.551 -5.973 1.857 1.00 91.94 107 MET A O 1
ATOM 795 N N . VAL A 1 108 ? 2.815 -7.748 3.006 1.00 91.12 108 VAL A N 1
ATOM 796 C CA . VAL A 1 108 ? 2.668 -7.040 4.282 1.00 91.12 108 VAL A CA 1
ATOM 797 C C . VAL A 1 108 ? 3.543 -7.728 5.325 1.00 91.12 108 VAL A C 1
ATOM 799 O O . VAL A 1 108 ? 3.239 -8.872 5.682 1.00 91.12 108 VAL A O 1
ATOM 802 N N . PRO A 1 109 ? 4.580 -7.060 5.860 1.00 84.81 109 PRO A N 1
ATOM 803 C CA . PRO A 1 109 ? 5.401 -7.637 6.912 1.00 84.81 109 PRO A CA 1
ATOM 804 C C . PRO A 1 109 ? 4.549 -7.901 8.156 1.00 84.81 109 PRO A C 1
ATOM 806 O O . PRO A 1 109 ? 3.763 -7.057 8.594 1.00 84.81 109 PRO A O 1
ATOM 809 N N . GLN A 1 110 ? 4.695 -9.101 8.713 1.00 80.44 110 GLN A N 1
ATOM 810 C CA . GLN A 1 110 ? 4.090 -9.484 9.983 1.00 80.44 110 GLN A CA 1
ATOM 811 C C . GLN A 1 110 ? 5.189 -9.570 11.041 1.00 80.44 110 GLN A C 1
ATOM 813 O O . GLN A 1 110 ? 6.242 -10.148 10.756 1.00 80.44 110 GLN A O 1
ATOM 818 N N . PRO A 1 111 ? 4.979 -9.025 12.250 1.00 70.69 111 PRO A N 1
ATOM 819 C CA . PRO A 1 111 ? 5.866 -9.332 13.357 1.00 70.69 111 PRO A CA 1
ATOM 820 C C . PRO A 1 111 ? 5.819 -10.841 13.612 1.00 70.69 111 PRO A C 1
ATOM 822 O O . PRO A 1 111 ? 4.743 -11.441 13.618 1.00 70.69 111 PRO A O 1
ATOM 825 N N . VAL A 1 112 ? 6.983 -11.454 13.814 1.00 75.38 112 VAL A N 1
ATOM 826 C CA . VAL A 1 112 ? 7.040 -12.811 14.357 1.00 75.38 112 VAL A CA 1
ATOM 827 C C . VAL A 1 112 ? 6.592 -12.696 15.811 1.00 75.38 112 VAL A C 1
ATOM 829 O O . VAL A 1 112 ? 7.180 -11.922 16.565 1.00 75.38 112 VAL A O 1
ATOM 832 N N . GLU A 1 113 ? 5.519 -13.389 16.190 1.00 65.25 113 GLU A N 1
ATOM 833 C CA . GLU A 1 113 ? 5.130 -13.477 17.597 1.00 65.25 113 GLU A CA 1
ATOM 834 C C . GLU A 1 113 ? 6.301 -14.102 18.365 1.00 65.25 113 GLU A C 1
ATOM 836 O O . GLU A 1 113 ? 6.718 -15.224 18.064 1.00 65.25 113 GLU A O 1
ATOM 841 N N . GLU A 1 114 ? 6.873 -13.373 19.329 1.00 53.19 114 GLU A N 1
ATOM 842 C CA . GLU A 1 114 ? 7.772 -13.996 20.296 1.00 53.19 114 GLU A CA 1
ATOM 843 C C . GLU A 1 114 ? 6.939 -15.034 21.044 1.00 53.19 114 GLU A C 1
ATOM 845 O O . GLU A 1 114 ? 5.942 -14.701 21.684 1.00 53.19 114 GLU A O 1
ATOM 850 N N . SER A 1 115 ? 7.301 -16.308 20.893 1.00 49.22 115 SER A N 1
ATOM 851 C CA . SER A 1 115 ? 6.705 -17.374 21.690 1.00 49.22 115 SER A CA 1
ATOM 852 C C . SER A 1 115 ? 7.011 -17.066 23.155 1.00 49.22 115 SER A C 1
ATOM 854 O O . SER A 1 115 ? 8.170 -17.142 23.561 1.00 49.22 115 SER A O 1
ATOM 856 N N . VAL A 1 116 ? 5.987 -16.642 23.898 1.00 44.12 116 VAL A N 1
ATOM 857 C CA . VAL A 1 116 ? 6.054 -16.399 25.346 1.00 44.12 116 VAL A CA 1
ATOM 858 C C . VAL A 1 116 ? 6.128 -17.726 26.087 1.00 44.12 116 VAL A C 1
ATOM 860 O O . VAL A 1 116 ? 5.351 -18.639 25.722 1.00 44.12 116 VAL A O 1
#

Organism: NCBI:txid2014920

pLDDT: mean 84.23, std 14.87, range [38.66, 97.25]

Sequence (116 aa):
MDVEDLPVKISERSNPARYQGALVSAALSSGVGHDAPDADLDQAATTAGLRPPALAASREAVRYALECPVDFMGDDSNQDIAQAVFDAASERRPLVVLDHRGRPVVMVPQPVEESV

Radius of gyration: 15.06 Å; chains: 1; bounding box: 39×39×40 Å

Foldseek 3Di:
DDPPPDPPQDDCVPQVLVLLLLLLVLCVVVVHALPDDLVSSQVSCVVSVHHRDPDPVSNVLSSVQRVDAAEPPDPQDPVNVVVQVVVCQVVQHWHWYQDPVRDTDIDGHDDDPDPD